Protein AF-A0A847DSL5-F1 (afdb_monomer_lite)

Radius of gyration: 30.21 Å; chains: 1; bounding box: 31×72×64 Å

Sequence (105 aa):
MKISNPADIKQSELLRSTQAAASRQAGSAGGAPIEKASAPASVQLSETSRRLAAETAASDPIRSAKVAEIRKAISEGRFHVNADVVADKMIAEAAELLETLSRPR

Foldseek 3Di:
DDDDDPVVVVVVVVVVVVVVVPPDDDDDDDDDPDPDPPDDDDDDDDPVVVVVVVVCVVPPVVPVVVVVVVVVCVVVVNDDDDPVVVVVVVVVVVVVVVVVVVPDD

pLDDT: mean 75.34, std 18.25, range [38.81, 97.94]

Structure (mmCIF, N/CA/C/O backbone):
data_AF-A0A847DSL5-F1
#
_entry.id   AF-A0A847DSL5-F1
#
loop_
_atom_site.group_PDB
_atom_site.id
_atom_site.type_symbol
_atom_site.label_atom_id
_atom_site.label_alt_id
_atom_site.label_comp_id
_atom_site.label_asym_id
_atom_site.label_entity_id
_atom_site.label_seq_id
_atom_site.pdbx_PDB_ins_code
_atom_site.Cartn_x
_atom_site.Cartn_y
_atom_site.Cartn_z
_atom_site.occupancy
_atom_site.B_iso_or_equiv
_atom_site.auth_seq_id
_atom_site.auth_comp_id
_atom_site.auth_asym_id
_atom_site.auth_atom_id
_atom_site.pdbx_PDB_model_num
ATOM 1 N N . MET A 1 1 ? 15.643 64.616 43.984 1.00 38.81 1 MET A N 1
ATOM 2 C CA . MET A 1 1 ? 15.979 64.027 42.671 1.00 38.81 1 MET A CA 1
ATOM 3 C C . MET A 1 1 ? 15.182 62.742 42.511 1.00 38.81 1 MET A C 1
ATOM 5 O O . MET A 1 1 ? 15.436 61.800 43.245 1.00 38.81 1 MET A O 1
ATOM 9 N N . LYS A 1 2 ? 14.151 62.739 41.658 1.00 50.50 2 LYS A N 1
ATOM 10 C CA . LYS A 1 2 ? 13.343 61.545 41.362 1.00 50.50 2 LYS A CA 1
ATOM 11 C C . LYS A 1 2 ? 14.012 60.846 40.182 1.00 50.50 2 LYS A C 1
ATOM 13 O O . LYS A 1 2 ? 13.907 61.325 39.060 1.00 50.50 2 LYS A O 1
ATOM 18 N N . ILE A 1 3 ? 14.792 59.807 40.458 1.00 55.66 3 ILE A N 1
ATOM 19 C CA . ILE A 1 3 ? 15.448 59.012 39.419 1.00 55.66 3 ILE A CA 1
ATOM 20 C C . ILE A 1 3 ? 14.425 57.968 38.986 1.00 55.66 3 ILE A C 1
ATOM 22 O O . ILE A 1 3 ? 14.146 57.021 39.717 1.00 55.66 3 ILE A O 1
ATOM 26 N N . SER A 1 4 ? 13.797 58.213 37.841 1.00 53.78 4 SER A N 1
ATOM 27 C CA . SER A 1 4 ? 12.872 57.275 37.216 1.00 53.78 4 SER A CA 1
ATOM 28 C C . SER A 1 4 ? 13.591 55.978 36.849 1.00 53.78 4 SER A C 1
ATOM 30 O O . SER A 1 4 ? 14.736 55.984 36.394 1.00 53.78 4 SER A O 1
ATOM 32 N N . ASN A 1 5 ? 12.888 54.867 37.039 1.00 62.84 5 ASN A N 1
ATOM 33 C CA . ASN A 1 5 ? 13.309 53.525 36.667 1.00 62.84 5 ASN A CA 1
ATOM 34 C C . ASN A 1 5 ? 13.512 53.434 35.134 1.00 62.84 5 ASN A C 1
ATOM 36 O O . ASN A 1 5 ? 12.609 53.816 34.385 1.00 62.84 5 ASN A O 1
ATOM 40 N N . PRO A 1 6 ? 14.647 52.917 34.624 1.00 61.75 6 PRO A N 1
ATOM 41 C CA . PRO A 1 6 ? 14.924 52.846 33.182 1.00 61.75 6 PRO A CA 1
ATOM 42 C C . PRO A 1 6 ? 13.973 51.929 32.388 1.00 61.75 6 PRO A C 1
ATOM 44 O O . PRO A 1 6 ? 14.029 51.916 31.157 1.00 61.75 6 PRO A O 1
ATOM 47 N N . ALA A 1 7 ? 13.098 51.168 33.056 1.00 59.22 7 ALA A N 1
ATOM 48 C CA . ALA A 1 7 ? 12.089 50.337 32.400 1.00 59.22 7 ALA A CA 1
ATOM 49 C C . ALA A 1 7 ? 10.899 51.153 31.850 1.00 59.22 7 ALA A C 1
ATOM 51 O O . ALA A 1 7 ? 10.424 50.859 30.753 1.00 59.22 7 ALA A O 1
ATOM 52 N N . ASP A 1 8 ? 10.479 52.219 32.543 1.00 60.25 8 ASP A N 1
ATOM 53 C CA . ASP A 1 8 ? 9.325 53.047 32.146 1.00 60.25 8 ASP A CA 1
ATOM 54 C C . ASP A 1 8 ? 9.590 53.863 30.867 1.00 60.25 8 ASP A C 1
ATOM 56 O O . ASP A 1 8 ? 8.703 54.084 30.035 1.00 60.25 8 ASP A O 1
ATOM 60 N N . ILE A 1 9 ? 10.844 54.278 30.657 1.00 61.38 9 ILE A N 1
ATOM 61 C CA . ILE A 1 9 ? 11.250 55.036 29.463 1.00 61.38 9 ILE A CA 1
ATOM 62 C C . ILE A 1 9 ? 11.164 54.144 28.215 1.00 61.38 9 ILE A C 1
ATOM 64 O O . ILE A 1 9 ? 10.643 54.565 27.186 1.00 61.38 9 ILE A O 1
ATOM 68 N N . LYS A 1 10 ? 11.570 52.873 28.324 1.00 61.84 10 LYS A N 1
ATOM 69 C CA . LYS A 1 10 ? 11.518 51.919 27.204 1.00 61.84 10 LYS A CA 1
ATOM 70 C C . LYS A 1 10 ? 10.088 51.518 26.845 1.00 61.84 10 LYS A C 1
ATOM 72 O O . LYS A 1 10 ? 9.764 51.394 25.667 1.00 61.84 10 LYS A O 1
ATOM 77 N N . GLN A 1 11 ? 9.221 51.346 27.845 1.00 60.34 11 GLN A N 1
ATOM 78 C CA . GLN A 1 11 ? 7.811 51.014 27.617 1.00 60.34 11 GLN A CA 1
ATOM 79 C C . GLN A 1 11 ? 7.059 52.166 26.944 1.00 60.34 11 GLN A C 1
ATOM 81 O O . GLN A 1 11 ? 6.299 51.943 26.005 1.00 60.34 11 GLN A O 1
ATOM 86 N N . SER A 1 12 ? 7.314 53.407 27.358 1.00 60.09 12 SER A N 1
ATOM 87 C CA . SER A 1 12 ? 6.657 54.577 26.765 1.00 60.09 12 SER A CA 1
ATOM 88 C C . SER A 1 12 ? 7.114 54.894 25.332 1.00 60.09 12 SER A C 1
ATOM 90 O O . SER A 1 12 ? 6.357 55.516 24.585 1.00 60.09 12 SER A O 1
ATOM 92 N N . GLU A 1 13 ? 8.296 54.441 24.908 1.00 65.00 13 GLU A N 1
ATOM 93 C CA . GLU A 1 13 ? 8.784 54.561 23.525 1.00 65.00 13 GLU A CA 1
ATOM 94 C C . GLU A 1 13 ? 8.236 53.445 22.609 1.00 65.00 13 GLU A C 1
ATOM 96 O O . GLU A 1 13 ? 7.860 53.697 21.458 1.00 65.00 13 GLU A O 1
ATOM 101 N N . LEU A 1 14 ? 8.053 52.231 23.147 1.00 62.31 14 LEU A N 1
ATOM 102 C CA . LEU A 1 14 ? 7.389 51.116 22.453 1.00 62.31 14 LEU A CA 1
ATOM 103 C C . LEU A 1 14 ? 5.894 51.389 22.188 1.00 62.31 14 LEU A C 1
ATOM 105 O O . LEU A 1 14 ? 5.349 51.026 21.146 1.00 62.31 14 LEU A O 1
ATOM 109 N N . LEU A 1 15 ? 5.220 52.071 23.116 1.00 62.06 15 LEU A N 1
ATOM 110 C CA . LEU A 1 15 ? 3.804 52.435 22.978 1.00 62.06 15 LEU A CA 1
ATOM 111 C C . LEU A 1 15 ? 3.586 53.576 21.967 1.00 62.06 15 LEU A C 1
ATOM 113 O O . LEU A 1 15 ? 2.579 53.605 21.264 1.00 62.06 15 LEU A O 1
ATOM 117 N N . ARG A 1 16 ? 4.547 54.500 21.829 1.00 62.97 16 ARG A N 1
ATOM 118 C CA . ARG A 1 16 ? 4.483 55.577 20.822 1.00 62.97 16 ARG A CA 1
ATOM 119 C C . ARG A 1 16 ? 4.784 55.075 19.411 1.00 62.97 16 ARG A C 1
ATOM 121 O O . ARG A 1 16 ? 4.125 55.491 18.462 1.00 62.97 16 ARG A O 1
ATOM 128 N N . SER A 1 17 ? 5.744 54.161 19.275 1.00 58.00 17 SER A N 1
ATOM 129 C CA . SER A 1 17 ? 6.102 53.554 17.984 1.00 58.00 17 SER A CA 1
ATOM 130 C C . SER A 1 17 ? 4.998 52.647 17.427 1.00 58.00 17 SER A C 1
ATOM 132 O O . SER A 1 17 ? 4.794 52.606 16.215 1.00 58.00 17 SER A O 1
ATOM 134 N N . THR A 1 18 ? 4.214 51.998 18.290 1.00 59.88 18 THR A N 1
ATOM 135 C CA . THR A 1 18 ? 3.064 51.169 17.882 1.00 59.88 18 THR A CA 1
ATOM 136 C C . THR A 1 18 ? 1.819 51.983 17.514 1.00 59.88 18 THR A C 1
ATOM 138 O O . THR A 1 18 ? 1.017 51.527 16.702 1.00 59.88 18 THR A O 1
ATOM 141 N N . GLN A 1 19 ? 1.677 53.216 18.015 1.00 58.12 19 GLN A N 1
ATOM 142 C CA . GLN A 1 19 ? 0.545 54.086 17.672 1.00 58.12 19 GLN A CA 1
ATOM 143 C C . GLN A 1 19 ? 0.756 54.874 16.363 1.00 58.12 19 GLN A C 1
ATOM 145 O O . GLN A 1 19 ? -0.213 55.179 15.670 1.00 58.12 19 GLN A O 1
ATOM 150 N N . ALA A 1 20 ? 2.008 55.119 15.953 1.00 52.50 20 ALA A N 1
ATOM 151 C CA . ALA A 1 20 ? 2.327 55.745 14.662 1.00 52.50 20 ALA A CA 1
ATOM 152 C C . ALA A 1 20 ? 2.170 54.796 13.451 1.00 52.50 20 ALA A C 1
ATOM 154 O O . ALA A 1 20 ? 2.037 55.260 12.320 1.00 52.50 20 ALA A O 1
ATOM 155 N N . ALA A 1 21 ? 2.137 53.477 13.674 1.00 50.88 21 ALA A N 1
ATOM 156 C CA . ALA A 1 21 ? 1.936 52.474 12.623 1.00 50.88 21 ALA A CA 1
ATOM 157 C C . ALA A 1 21 ? 0.450 52.136 12.362 1.00 50.88 21 ALA A C 1
ATOM 159 O O . ALA A 1 21 ? 0.136 51.462 11.385 1.00 50.88 21 ALA A O 1
ATOM 160 N N . ALA A 1 22 ? -0.479 52.628 13.190 1.00 53.25 22 ALA A N 1
ATOM 161 C CA . ALA A 1 22 ? -1.893 52.237 13.168 1.00 53.25 22 ALA A CA 1
ATOM 162 C C . ALA A 1 22 ? -2.781 53.010 12.164 1.00 53.25 22 ALA A C 1
ATOM 164 O O . ALA A 1 22 ? -4.002 52.993 12.287 1.00 53.25 22 ALA A O 1
ATOM 165 N N . SER A 1 23 ? -2.208 53.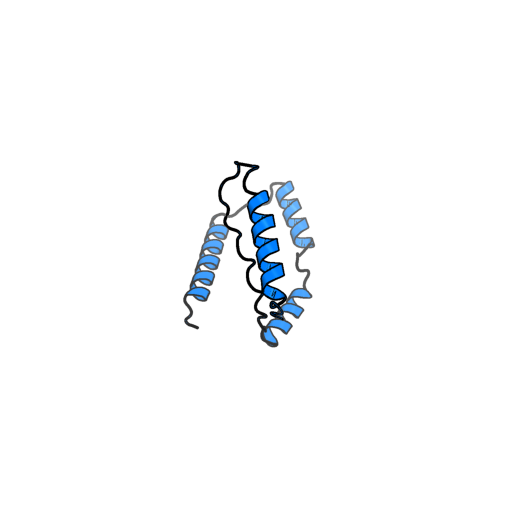694 11.166 1.00 54.16 23 SER A N 1
ATOM 166 C CA . SER A 1 23 ? -2.994 54.433 10.156 1.00 54.16 23 SER A CA 1
ATOM 167 C C . SER A 1 23 ? -2.635 54.127 8.702 1.00 54.16 23 SER A C 1
ATOM 169 O O . SER A 1 23 ? -3.039 54.858 7.798 1.00 54.16 23 SER A O 1
ATOM 171 N N . ARG A 1 24 ? -1.930 53.022 8.428 1.00 51.31 24 ARG A N 1
ATOM 172 C CA . ARG A 1 24 ? -1.695 52.568 7.052 1.00 51.31 24 ARG A CA 1
ATOM 173 C C . ARG A 1 24 ? -1.866 51.055 6.931 1.00 51.31 24 ARG A C 1
ATOM 175 O O . ARG A 1 24 ? -1.332 50.303 7.732 1.00 51.31 24 ARG A O 1
ATOM 182 N N . GLN A 1 25 ? -2.624 50.664 5.908 1.00 42.69 25 GLN A N 1
ATOM 183 C CA . GLN A 1 25 ? -3.017 49.307 5.521 1.00 42.69 25 GLN A CA 1
ATOM 184 C C . GLN A 1 25 ? -4.159 48.659 6.322 1.00 42.69 25 GLN A C 1
ATOM 186 O O . GLN A 1 25 ? -3.996 47.726 7.102 1.00 42.69 25 GLN A O 1
ATOM 191 N N . ALA A 1 26 ? -5.373 49.086 5.966 1.00 46.06 26 ALA A N 1
ATOM 192 C CA . ALA A 1 26 ? -6.474 48.153 5.778 1.00 46.06 26 ALA A CA 1
ATOM 193 C C . ALA A 1 26 ? -6.093 47.111 4.706 1.00 46.06 26 ALA A C 1
ATOM 195 O O . ALA A 1 26 ? -5.616 47.482 3.633 1.00 46.06 26 ALA A O 1
ATOM 196 N N . GLY A 1 27 ? -6.336 45.831 4.994 1.00 43.56 27 GLY A N 1
ATOM 197 C CA . GLY A 1 27 ? -6.276 44.745 4.014 1.00 43.56 27 GLY A CA 1
ATOM 198 C C . GLY A 1 27 ? -5.357 43.593 4.407 1.00 43.56 27 GLY A C 1
ATOM 199 O O . GLY A 1 27 ? -4.206 43.557 3.998 1.00 43.56 27 GLY A O 1
ATOM 200 N N . SER A 1 28 ? -5.885 42.629 5.161 1.00 40.41 28 SER A N 1
ATOM 201 C CA . SER A 1 28 ? -5.701 41.190 4.922 1.00 40.41 28 SER A CA 1
ATOM 202 C C . SER A 1 28 ? -6.396 40.418 6.039 1.00 40.41 28 SER A C 1
ATOM 204 O O . SER A 1 28 ? -6.259 40.743 7.216 1.00 40.41 28 SER A O 1
ATOM 206 N N . ALA A 1 29 ? -7.163 39.412 5.637 1.00 41.47 29 ALA A N 1
ATOM 207 C CA . ALA A 1 29 ? -7.934 38.523 6.484 1.00 41.47 29 ALA A CA 1
ATOM 208 C C . ALA A 1 29 ? -7.101 37.904 7.618 1.00 41.47 29 ALA A C 1
ATOM 210 O O . ALA A 1 29 ? -5.911 37.625 7.466 1.00 41.47 29 ALA A O 1
ATOM 211 N N . GLY A 1 30 ? -7.769 37.684 8.752 1.00 46.47 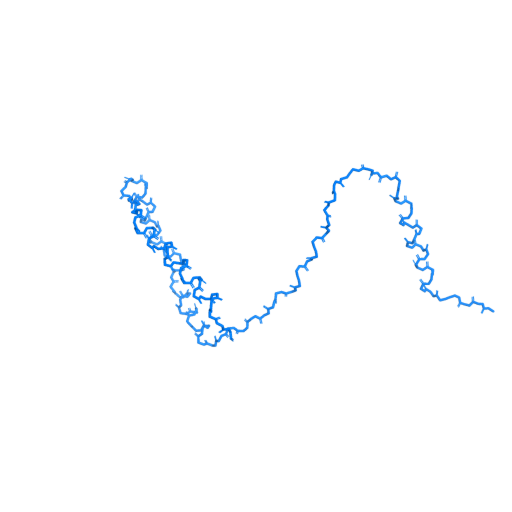30 GLY A N 1
ATOM 212 C CA . GLY A 1 30 ? -7.198 37.066 9.937 1.00 46.47 30 GLY A CA 1
ATOM 213 C C . GLY A 1 30 ? -6.669 35.663 9.659 1.00 46.47 30 GLY A C 1
ATOM 214 O O . GLY A 1 30 ? -7.429 34.739 9.385 1.00 46.47 30 GLY A O 1
ATOM 215 N N . GLY A 1 31 ? -5.358 35.512 9.799 1.00 50.75 31 GLY A N 1
ATOM 216 C CA . GLY A 1 31 ? -4.723 34.263 10.185 1.00 50.75 31 GLY A CA 1
ATOM 217 C C . GLY A 1 31 ? -4.086 34.501 11.544 1.00 50.75 31 GLY A C 1
ATOM 218 O O . GLY A 1 31 ? -3.142 35.283 11.651 1.00 50.75 31 GLY A O 1
ATOM 219 N N . ALA A 1 32 ? -4.626 33.883 12.593 1.00 56.59 32 ALA A N 1
ATOM 220 C CA . ALA A 1 32 ? -3.926 33.829 13.868 1.00 56.59 32 ALA A CA 1
ATOM 221 C C . ALA A 1 32 ? -2.554 33.159 13.643 1.00 56.59 32 ALA A C 1
ATOM 223 O O . ALA A 1 32 ? -2.486 32.171 12.903 1.00 56.59 32 ALA A O 1
ATOM 224 N N . PRO A 1 33 ? -1.458 33.669 14.231 1.00 53.09 33 PRO A N 1
ATOM 225 C CA . PRO A 1 33 ? -0.177 32.991 14.149 1.00 53.09 33 PRO A CA 1
ATOM 226 C C . PRO A 1 33 ? -0.300 31.629 14.834 1.00 53.09 33 PRO A C 1
ATOM 228 O O . PRO A 1 33 ? -0.610 31.543 16.019 1.00 53.09 33 PRO A O 1
ATOM 231 N N . ILE A 1 34 ? -0.079 30.563 14.067 1.00 61.03 34 ILE A N 1
ATOM 232 C CA . ILE A 1 34 ? 0.069 29.210 14.597 1.00 61.03 34 ILE A CA 1
ATOM 233 C C . ILE A 1 34 ? 1.336 29.242 15.457 1.00 61.03 34 ILE A C 1
ATOM 235 O O . ILE A 1 34 ? 2.432 29.459 14.933 1.00 61.03 34 ILE A O 1
ATOM 239 N N . GLU A 1 35 ? 1.193 29.097 16.776 1.00 59.12 35 GLU A N 1
ATOM 240 C CA . GLU A 1 35 ? 2.344 28.936 17.662 1.00 59.12 35 GLU A CA 1
ATOM 241 C C . GLU A 1 35 ? 3.187 27.760 17.160 1.00 59.12 35 GLU A C 1
ATOM 243 O O . GLU A 1 35 ? 2.673 26.675 16.872 1.00 59.12 35 GLU A O 1
ATOM 248 N N . LYS A 1 36 ? 4.496 27.986 17.001 1.00 58.31 36 LYS A N 1
ATOM 249 C CA . LYS A 1 36 ? 5.438 26.926 16.641 1.00 58.31 36 LYS A CA 1
ATOM 250 C C . LYS A 1 36 ? 5.298 25.810 17.670 1.00 58.31 36 LYS A C 1
ATOM 252 O O . LYS A 1 36 ? 5.510 26.051 18.856 1.00 58.31 36 LYS A O 1
ATOM 257 N N . ALA A 1 37 ? 4.954 24.612 17.200 1.00 60.34 37 ALA A N 1
ATOM 258 C CA . ALA A 1 37 ? 4.923 23.417 18.026 1.00 60.34 37 ALA A CA 1
ATOM 259 C C . ALA A 1 37 ? 6.219 23.331 18.847 1.00 60.34 37 ALA A C 1
ATOM 261 O O . ALA A 1 37 ? 7.319 23.498 18.310 1.00 60.34 37 ALA A O 1
ATOM 262 N N . SER A 1 38 ? 6.057 23.129 20.156 1.00 59.41 38 SER A N 1
ATOM 263 C CA . SER A 1 38 ? 7.153 22.911 21.098 1.00 59.41 38 SER A CA 1
ATOM 264 C C . SER A 1 38 ? 8.104 21.828 20.573 1.00 59.41 38 SER A C 1
ATOM 266 O O . SER A 1 38 ? 7.681 20.927 19.846 1.00 59.41 38 SER A O 1
ATOM 268 N N . ALA A 1 39 ? 9.388 21.954 20.916 1.00 64.62 39 ALA A N 1
ATOM 269 C CA . ALA A 1 39 ? 10.485 21.096 20.470 1.00 64.62 39 ALA A CA 1
ATOM 270 C C . ALA A 1 39 ? 10.105 19.598 20.426 1.00 64.62 39 ALA A C 1
ATOM 272 O O . ALA A 1 39 ? 9.379 19.133 21.310 1.00 64.62 39 ALA A O 1
ATOM 273 N N . PRO A 1 40 ? 10.600 18.821 19.438 1.00 64.56 40 PRO A N 1
ATOM 274 C CA . PRO A 1 40 ? 10.252 17.410 19.331 1.00 64.56 40 PRO A CA 1
ATOM 275 C C . PRO A 1 40 ? 10.660 16.684 20.614 1.00 64.56 40 PRO A C 1
ATOM 277 O O . PRO A 1 40 ? 11.830 16.694 21.001 1.00 64.56 40 PRO A O 1
ATOM 280 N N . ALA A 1 41 ? 9.687 16.061 21.281 1.00 68.31 41 ALA A N 1
ATOM 281 C CA . ALA A 1 41 ? 9.952 15.185 22.411 1.00 68.31 41 ALA A CA 1
ATOM 282 C C . ALA A 1 41 ? 10.921 14.077 21.962 1.00 68.31 41 ALA A C 1
ATOM 284 O O . ALA A 1 41 ? 10.656 13.372 20.986 1.00 68.31 41 ALA A O 1
ATOM 285 N N . SER A 1 42 ? 12.060 13.933 22.645 1.00 66.50 42 SER A N 1
ATOM 286 C CA . SER A 1 42 ? 13.031 12.885 22.334 1.00 66.50 42 SER A CA 1
ATOM 287 C C . SER A 1 42 ? 12.533 11.545 22.878 1.00 66.50 42 SER A C 1
ATOM 289 O O . SER A 1 42 ? 12.536 11.283 24.079 1.00 66.50 42 SER A O 1
ATOM 291 N N . VAL A 1 43 ? 12.069 10.679 21.978 1.00 78.25 43 VAL A N 1
ATOM 292 C CA . VAL A 1 43 ? 11.638 9.321 22.325 1.00 78.25 43 VAL A CA 1
ATOM 293 C C . VAL A 1 43 ? 12.853 8.398 22.288 1.00 78.25 43 VAL A C 1
ATOM 295 O O . VAL A 1 43 ? 13.459 8.192 21.237 1.00 78.25 43 VAL A O 1
ATOM 298 N N . GLN A 1 44 ? 13.214 7.829 23.438 1.00 79.75 44 GLN A N 1
ATOM 299 C CA . GLN A 1 44 ? 14.254 6.806 23.513 1.00 79.75 44 GLN A CA 1
ATOM 300 C C . GLN A 1 44 ? 13.659 5.452 23.121 1.00 79.75 44 GLN A C 1
ATOM 302 O O . GLN A 1 44 ? 12.892 4.854 23.872 1.00 79.75 44 GLN A O 1
ATOM 307 N N . LEU A 1 45 ? 14.010 4.967 21.930 1.00 84.00 45 LEU A N 1
ATOM 308 C CA . LEU A 1 45 ? 13.690 3.599 21.516 1.00 84.00 45 LEU A CA 1
ATOM 309 C C . LEU A 1 45 ? 14.477 2.591 22.366 1.00 84.00 45 LEU A C 1
ATOM 311 O O . LEU A 1 45 ? 15.556 2.907 22.865 1.00 84.00 45 LEU A O 1
ATOM 315 N N . SER A 1 46 ? 13.969 1.368 22.514 1.00 86.88 46 SER A N 1
ATOM 316 C CA . SER A 1 46 ? 14.700 0.298 23.205 1.00 86.88 46 SER A CA 1
ATOM 317 C C . SER A 1 46 ? 15.978 -0.094 22.442 1.00 86.88 46 SER A C 1
ATOM 319 O O . SER A 1 46 ? 16.080 0.096 21.226 1.00 86.88 46 SER A O 1
ATOM 321 N N . GLU A 1 47 ? 16.975 -0.651 23.137 1.00 85.00 47 GLU A N 1
ATOM 322 C CA . GLU A 1 47 ? 18.213 -1.110 22.490 1.00 85.00 47 GLU A CA 1
ATOM 323 C C . GLU A 1 47 ? 17.951 -2.202 21.445 1.00 85.00 47 GLU A C 1
ATOM 325 O O . GLU A 1 47 ? 18.550 -2.188 20.370 1.00 85.00 47 GLU A O 1
ATOM 330 N N . THR A 1 48 ? 17.009 -3.101 21.726 1.00 85.25 48 THR A N 1
ATOM 331 C CA . THR A 1 48 ? 16.597 -4.165 20.807 1.00 85.25 48 THR A CA 1
ATOM 332 C C . THR A 1 48 ? 15.968 -3.598 19.537 1.00 85.25 48 THR A C 1
ATOM 334 O O . THR A 1 48 ? 16.368 -3.987 18.441 1.00 85.25 48 THR A O 1
ATOM 337 N N . SER A 1 49 ? 15.070 -2.612 19.651 1.00 84.69 49 SER A N 1
ATOM 338 C CA . SER A 1 49 ? 14.493 -1.929 18.485 1.00 84.69 49 SER A CA 1
ATOM 339 C C . SER A 1 49 ? 15.555 -1.219 17.642 1.00 84.69 49 SER A C 1
ATOM 341 O O . SER A 1 49 ? 15.495 -1.271 16.416 1.00 84.69 49 SER A O 1
ATOM 343 N N . ARG A 1 50 ? 16.558 -0.587 18.271 1.00 85.56 50 ARG A N 1
ATOM 344 C CA . ARG A 1 50 ? 17.657 0.067 17.538 1.00 85.56 50 ARG A CA 1
ATOM 345 C C . ARG A 1 50 ? 18.528 -0.932 16.778 1.00 85.56 50 ARG A C 1
ATOM 347 O O . ARG A 1 50 ? 18.895 -0.658 15.639 1.00 85.56 50 ARG A O 1
ATOM 354 N N . ARG A 1 51 ? 18.845 -2.082 17.383 1.00 84.94 51 ARG A N 1
ATOM 355 C CA . ARG A 1 51 ? 19.619 -3.149 16.725 1.00 84.94 51 ARG A CA 1
ATOM 356 C C . ARG A 1 51 ? 18.866 -3.725 15.522 1.00 84.94 51 ARG A C 1
ATOM 358 O O . ARG A 1 51 ? 19.454 -3.835 14.453 1.00 84.94 51 ARG A O 1
ATOM 365 N N . LEU A 1 52 ? 17.561 -3.975 15.660 1.00 84.56 52 LEU A N 1
ATOM 366 C CA . LEU A 1 52 ? 16.718 -4.454 14.559 1.00 84.56 52 LEU A CA 1
ATOM 367 C C . LEU A 1 52 ? 16.617 -3.437 13.408 1.00 84.56 52 LEU A C 1
ATOM 369 O O . LEU A 1 52 ? 16.696 -3.803 12.235 1.00 84.56 52 LEU A O 1
ATOM 373 N N . ALA A 1 53 ? 16.473 -2.148 13.730 1.00 81.81 53 ALA A N 1
ATOM 374 C CA . ALA A 1 53 ? 16.450 -1.089 12.723 1.00 81.81 53 ALA A CA 1
ATOM 375 C C . ALA A 1 53 ? 17.786 -0.988 11.967 1.00 81.81 53 ALA A C 1
ATOM 377 O O . ALA A 1 53 ? 17.783 -0.821 10.749 1.00 81.81 53 ALA A O 1
ATOM 378 N N . ALA A 1 54 ? 18.918 -1.139 12.662 1.00 79.62 54 ALA A N 1
ATOM 379 C CA . ALA A 1 54 ? 20.245 -1.144 12.046 1.00 79.62 54 ALA A CA 1
ATOM 380 C C . ALA A 1 54 ? 20.460 -2.355 11.119 1.00 79.62 54 ALA A C 1
ATOM 382 O O . ALA A 1 54 ? 21.027 -2.210 10.040 1.00 79.62 54 ALA A O 1
ATOM 383 N N . GLU A 1 55 ? 19.962 -3.530 11.504 1.00 77.19 55 GLU A N 1
ATOM 384 C CA . GLU A 1 55 ? 20.004 -4.745 10.681 1.00 77.19 55 GLU A CA 1
ATOM 385 C C . GLU A 1 55 ? 19.112 -4.625 9.435 1.00 77.19 55 GLU A C 1
ATOM 387 O O . GLU A 1 55 ? 19.506 -4.997 8.330 1.00 77.19 55 GLU A O 1
ATOM 392 N N . THR A 1 56 ? 17.941 -4.001 9.578 1.00 70.44 56 THR A N 1
ATOM 393 C CA . THR A 1 56 ? 17.037 -3.723 8.450 1.00 70.44 56 THR A CA 1
ATOM 394 C C . THR A 1 56 ? 17.623 -2.674 7.501 1.00 70.44 56 THR A C 1
ATOM 396 O O . THR A 1 56 ? 17.488 -2.803 6.287 1.00 70.44 56 THR A O 1
ATOM 399 N N . ALA A 1 57 ? 18.325 -1.667 8.030 1.00 64.75 57 ALA A N 1
ATOM 400 C CA . ALA A 1 57 ? 19.006 -0.641 7.239 1.00 64.75 57 ALA A CA 1
ATOM 401 C C . ALA A 1 57 ? 20.213 -1.175 6.443 1.00 64.75 57 ALA A C 1
ATOM 403 O O . ALA A 1 57 ? 20.647 -0.526 5.494 1.00 64.75 57 ALA A O 1
ATOM 404 N N . ALA A 1 58 ? 20.748 -2.348 6.805 1.00 63.78 58 ALA A N 1
ATOM 405 C CA . ALA A 1 58 ? 21.784 -3.034 6.034 1.00 63.78 58 ALA A CA 1
ATOM 406 C C . ALA A 1 58 ? 21.233 -3.731 4.771 1.00 63.78 58 ALA A C 1
ATOM 408 O O . ALA A 1 58 ? 21.999 -4.080 3.874 1.00 63.78 58 ALA A O 1
ATOM 409 N N . SER A 1 59 ? 19.912 -3.918 4.677 1.00 63.47 59 SER A N 1
ATOM 410 C CA . SER A 1 59 ? 19.241 -4.320 3.436 1.00 63.47 59 SER A CA 1
ATOM 411 C C . SER A 1 59 ? 19.019 -3.090 2.556 1.00 63.47 59 SER A C 1
ATOM 413 O O . SER A 1 59 ? 18.705 -2.035 3.095 1.00 63.47 59 SER A O 1
ATOM 415 N N . ASP A 1 60 ? 19.137 -3.210 1.222 1.00 66.62 60 ASP A N 1
ATOM 416 C CA . ASP A 1 60 ? 18.815 -2.112 0.289 1.00 66.62 60 ASP A CA 1
ATOM 417 C C . ASP A 1 60 ? 17.418 -1.557 0.635 1.00 66.62 60 ASP A C 1
ATOM 419 O O . ASP A 1 60 ? 16.416 -2.240 0.372 1.00 66.62 60 ASP A O 1
ATOM 423 N N . PRO A 1 61 ? 17.328 -0.352 1.236 1.00 69.25 61 PRO A N 1
ATOM 424 C CA . PRO A 1 61 ? 16.086 0.147 1.817 1.00 69.25 61 PRO A CA 1
ATOM 425 C C . PRO A 1 61 ? 15.011 0.366 0.751 1.00 69.25 61 PRO A C 1
ATOM 427 O O . PRO A 1 61 ? 13.823 0.406 1.063 1.00 69.25 61 PRO A O 1
ATOM 430 N N . ILE A 1 62 ? 15.416 0.476 -0.518 1.00 77.50 62 ILE A N 1
ATOM 431 C CA . ILE A 1 62 ? 14.534 0.763 -1.647 1.00 77.50 62 ILE A CA 1
ATOM 432 C C . ILE A 1 62 ? 14.336 -0.478 -2.535 1.00 77.50 62 ILE A C 1
ATOM 434 O O . ILE A 1 62 ? 13.418 -0.499 -3.355 1.00 77.50 62 ILE A O 1
ATOM 438 N N . ARG A 1 63 ? 15.116 -1.557 -2.352 1.00 86.06 63 ARG A N 1
ATOM 439 C CA . ARG A 1 63 ? 15.108 -2.753 -3.223 1.00 86.06 63 ARG A CA 1
ATOM 440 C C . ARG A 1 63 ? 15.148 -2.353 -4.705 1.00 86.06 63 ARG A C 1
ATOM 442 O O . ARG A 1 63 ? 14.275 -2.722 -5.494 1.00 86.06 63 ARG A O 1
ATOM 449 N N . SER A 1 64 ? 16.164 -1.579 -5.072 1.00 88.38 64 SER A N 1
ATOM 450 C CA . SER A 1 64 ? 16.344 -0.941 -6.385 1.00 88.38 64 SER A CA 1
ATOM 451 C C . SER A 1 64 ? 16.136 -1.887 -7.580 1.00 88.38 64 SER A C 1
ATOM 453 O O . SER A 1 64 ? 15.437 -1.536 -8.534 1.00 88.38 64 SER A O 1
ATOM 455 N N . ALA A 1 65 ? 16.656 -3.116 -7.503 1.00 89.38 65 ALA A N 1
ATOM 456 C CA . ALA A 1 65 ? 16.476 -4.144 -8.531 1.00 89.38 65 ALA A CA 1
ATOM 457 C C . ALA A 1 65 ? 14.995 -4.513 -8.753 1.00 89.38 65 ALA A C 1
ATOM 459 O O . ALA A 1 65 ? 14.525 -4.557 -9.891 1.00 89.38 65 ALA A O 1
ATOM 460 N N . LYS A 1 66 ? 14.233 -4.697 -7.667 1.00 91.00 66 LYS A N 1
ATOM 461 C CA . LYS A 1 66 ? 12.796 -5.004 -7.724 1.00 91.00 66 LYS A CA 1
ATOM 462 C C . LYS A 1 66 ? 12.002 -3.834 -8.304 1.00 91.00 66 LYS A C 1
ATOM 464 O O . LYS A 1 66 ? 11.073 -4.036 -9.080 1.00 91.00 66 LYS A O 1
ATOM 469 N N . VAL A 1 67 ? 12.374 -2.602 -7.955 1.00 93.25 67 VAL A N 1
ATOM 470 C CA . VAL A 1 67 ? 11.741 -1.398 -8.511 1.00 93.25 67 VAL A CA 1
ATOM 471 C C . VAL A 1 67 ? 11.953 -1.321 -10.024 1.00 93.25 67 VAL A C 1
ATOM 473 O O . VAL A 1 67 ? 11.003 -1.049 -10.758 1.00 93.25 67 VAL A O 1
ATOM 476 N N . ALA A 1 68 ? 13.168 -1.592 -10.509 1.00 94.19 68 ALA A N 1
ATOM 477 C CA . ALA A 1 68 ? 13.464 -1.599 -11.941 1.00 94.19 68 ALA A CA 1
ATOM 478 C C . ALA A 1 68 ? 12.640 -2.656 -12.699 1.00 94.19 68 ALA A C 1
ATOM 480 O O . ALA A 1 68 ? 12.060 -2.351 -13.744 1.00 94.19 68 ALA A O 1
ATOM 481 N N . GLU A 1 69 ? 12.532 -3.865 -12.146 1.00 93.75 69 GLU A N 1
ATOM 482 C CA . GLU A 1 69 ? 11.724 -4.952 -12.707 1.00 93.75 69 GLU A CA 1
ATOM 483 C C . GLU A 1 69 ? 10.239 -4.576 -12.802 1.00 93.75 69 GLU A C 1
ATOM 485 O O . GLU A 1 69 ? 9.630 -4.693 -13.869 1.00 93.75 69 GLU A O 1
ATOM 490 N N . ILE A 1 70 ? 9.663 -4.058 -11.713 1.00 94.38 70 ILE A N 1
ATOM 491 C CA . ILE A 1 70 ? 8.254 -3.652 -11.674 1.00 94.38 70 ILE A CA 1
ATOM 492 C C . ILE A 1 70 ? 7.995 -2.511 -12.662 1.00 94.38 70 ILE A C 1
ATOM 494 O O . ILE A 1 70 ? 7.027 -2.568 -13.418 1.00 94.38 70 ILE A O 1
ATOM 498 N N . ARG A 1 71 ? 8.872 -1.497 -12.726 1.00 95.00 71 ARG A N 1
ATOM 499 C CA . ARG A 1 71 ? 8.743 -0.400 -13.705 1.00 95.00 71 ARG A CA 1
ATOM 500 C C . ARG A 1 71 ? 8.730 -0.923 -15.140 1.00 95.00 71 ARG A C 1
ATOM 502 O O . ARG A 1 71 ? 7.911 -0.464 -15.933 1.00 95.00 71 ARG A O 1
ATOM 509 N N . LYS A 1 72 ? 9.585 -1.899 -15.466 1.00 96.56 72 LYS A N 1
ATOM 510 C CA . LYS A 1 72 ? 9.593 -2.551 -16.783 1.00 96.56 72 LYS A CA 1
ATOM 511 C C . LYS A 1 72 ? 8.266 -3.263 -17.055 1.00 96.56 72 LYS A C 1
ATOM 513 O O . LYS A 1 72 ? 7.660 -3.027 -18.096 1.00 96.56 72 LYS A O 1
ATOM 518 N N . ALA A 1 73 ? 7.770 -4.058 -16.106 1.00 95.31 73 ALA A N 1
ATOM 519 C CA . ALA A 1 73 ? 6.494 -4.763 -16.242 1.00 95.31 73 ALA A CA 1
ATOM 520 C C . ALA A 1 73 ? 5.299 -3.810 -16.435 1.00 95.31 73 ALA A C 1
ATOM 522 O O . ALA A 1 73 ? 4.412 -4.105 -17.235 1.00 95.31 73 ALA A O 1
ATOM 523 N N . ILE A 1 74 ? 5.298 -2.656 -15.756 1.00 95.50 74 ILE A N 1
ATOM 524 C CA . ILE A 1 74 ? 4.293 -1.599 -15.944 1.00 95.50 74 ILE A CA 1
ATOM 525 C C . ILE A 1 74 ? 4.403 -1.000 -17.350 1.00 95.50 74 ILE A C 1
ATOM 527 O O . ILE A 1 74 ? 3.394 -0.891 -18.040 1.00 95.50 74 ILE A O 1
ATOM 531 N N . SER A 1 75 ? 5.615 -0.659 -17.806 1.00 95.75 75 SER A N 1
ATOM 532 C CA . SER A 1 75 ? 5.820 -0.076 -19.143 1.00 95.75 75 SER A CA 1
ATOM 533 C C . SER A 1 75 ? 5.425 -1.016 -20.285 1.00 95.75 75 SER A C 1
ATOM 535 O O . SER A 1 75 ? 4.969 -0.564 -21.328 1.00 95.75 75 SER A O 1
ATOM 537 N N . GLU A 1 76 ? 5.562 -2.326 -20.073 1.00 96.62 76 GLU A N 1
ATOM 538 C CA . GLU A 1 76 ? 5.195 -3.366 -21.037 1.00 96.62 76 GLU A CA 1
ATOM 539 C C . GLU A 1 76 ? 3.714 -3.780 -20.930 1.00 96.62 76 GLU A C 1
ATOM 541 O O . GLU A 1 76 ? 3.280 -4.670 -21.655 1.00 96.62 76 GLU A O 1
ATOM 546 N N . GLY A 1 77 ? 2.940 -3.191 -20.008 1.00 94.50 77 GLY A N 1
ATOM 547 C CA . GLY A 1 77 ? 1.528 -3.532 -19.786 1.00 94.50 77 GLY A CA 1
ATOM 548 C C . GLY A 1 77 ? 1.294 -4.921 -19.176 1.00 94.50 77 GLY A C 1
ATOM 549 O O . GLY A 1 77 ? 0.166 -5.403 -19.153 1.00 94.50 77 GLY A O 1
ATOM 550 N N . ARG A 1 78 ? 2.347 -5.581 -18.677 1.00 95.31 78 ARG A N 1
ATOM 551 C CA . ARG A 1 78 ? 2.287 -6.932 -18.086 1.00 95.31 78 ARG A CA 1
ATOM 552 C C . ARG A 1 78 ? 1.990 -6.917 -16.588 1.00 95.31 78 ARG A C 1
ATOM 554 O O . ARG A 1 78 ? 1.751 -7.967 -15.999 1.00 95.31 78 ARG A O 1
ATOM 561 N N . PHE A 1 79 ? 2.043 -5.747 -15.95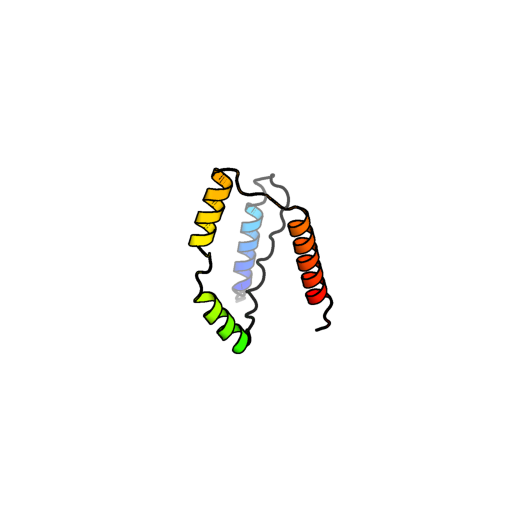7 1.00 94.62 79 PHE A N 1
ATOM 562 C CA . PHE A 1 79 ? 1.694 -5.596 -14.552 1.00 94.62 79 PHE A CA 1
ATOM 563 C C . PHE A 1 79 ? 0.172 -5.540 -14.385 1.00 94.62 79 PHE A C 1
ATOM 565 O O . PHE A 1 79 ? -0.476 -4.634 -14.905 1.00 94.62 79 PHE A O 1
ATOM 572 N N . HIS A 1 80 ? -0.389 -6.499 -13.648 1.00 94.31 80 HIS A N 1
ATOM 573 C CA . HIS A 1 80 ? -1.821 -6.568 -13.367 1.00 94.31 80 HIS A CA 1
ATOM 574 C C . HIS A 1 80 ? -2.092 -6.209 -11.906 1.00 94.31 80 HIS A C 1
ATOM 576 O O . HIS A 1 80 ? -1.495 -6.787 -10.997 1.00 94.31 80 HIS A O 1
ATOM 582 N N . VAL A 1 81 ? -2.999 -5.259 -11.681 1.00 93.31 81 VAL A N 1
ATOM 583 C CA . VAL A 1 81 ? -3.441 -4.887 -10.334 1.00 93.31 81 VAL A CA 1
ATOM 584 C C . VAL A 1 81 ? -4.529 -5.863 -9.901 1.00 93.31 81 VAL A C 1
ATOM 586 O O . VAL A 1 81 ? -5.565 -5.962 -10.552 1.00 93.31 81 VAL A O 1
ATOM 589 N N . ASN A 1 82 ? -4.295 -6.578 -8.803 1.00 95.38 82 ASN A N 1
ATOM 590 C CA . ASN A 1 82 ? -5.303 -7.437 -8.192 1.00 95.38 82 ASN A CA 1
ATOM 591 C C . ASN A 1 82 ? -6.052 -6.643 -7.111 1.00 95.38 82 ASN A C 1
ATOM 593 O O . ASN 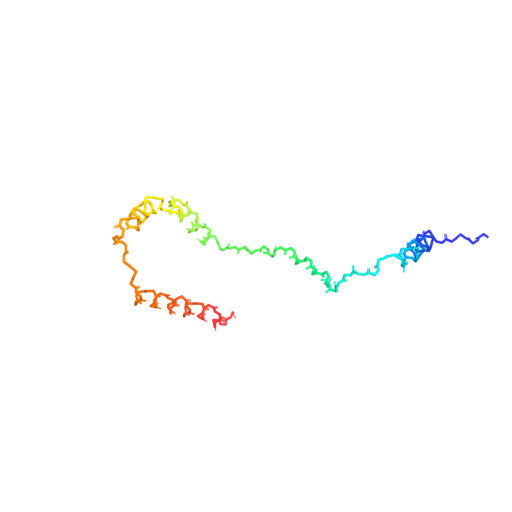A 1 82 ? -5.466 -6.296 -6.087 1.00 95.38 82 ASN A O 1
ATOM 597 N N . ALA A 1 83 ? -7.327 -6.339 -7.361 1.00 96.56 83 ALA A N 1
ATOM 598 C CA . ALA A 1 83 ? -8.153 -5.539 -6.459 1.00 96.56 83 ALA A CA 1
ATOM 599 C C . ALA A 1 83 ? -8.428 -6.240 -5.120 1.00 96.56 83 ALA A C 1
ATOM 601 O O . ALA A 1 83 ? -8.410 -5.576 -4.086 1.00 96.56 83 ALA A O 1
ATOM 602 N N . ASP A 1 84 ? -8.602 -7.562 -5.129 1.00 96.81 84 ASP A N 1
ATOM 603 C CA . ASP A 1 84 ? -8.871 -8.347 -3.920 1.00 96.81 84 ASP A CA 1
ATOM 604 C C . ASP A 1 84 ? -7.672 -8.284 -2.968 1.00 96.81 84 ASP A C 1
ATOM 606 O O . ASP A 1 84 ? -7.812 -7.957 -1.793 1.00 96.81 84 ASP A O 1
ATOM 610 N N . VAL A 1 85 ? -6.457 -8.451 -3.506 1.00 96.94 85 VAL A N 1
ATOM 611 C CA . VAL A 1 85 ? -5.212 -8.341 -2.724 1.00 96.94 85 VAL A CA 1
ATOM 612 C C . VAL A 1 85 ? -5.037 -6.940 -2.133 1.00 96.94 85 VAL A C 1
ATOM 614 O O . VAL A 1 85 ? -4.534 -6.794 -1.017 1.00 96.94 85 VAL A O 1
ATOM 617 N N . VAL A 1 86 ? -5.421 -5.896 -2.873 1.00 96.06 86 VAL A N 1
ATOM 618 C CA . VAL A 1 86 ? -5.367 -4.517 -2.367 1.00 96.06 86 VAL A CA 1
ATOM 619 C C . VAL A 1 86 ? -6.360 -4.336 -1.222 1.00 96.06 86 VAL A C 1
ATOM 621 O O . VAL A 1 86 ? -5.982 -3.796 -0.185 1.00 96.06 86 VAL A O 1
ATOM 624 N N . ALA A 1 87 ? -7.594 -4.816 -1.382 1.00 97.94 87 ALA A N 1
ATOM 625 C CA . ALA A 1 87 ? -8.628 -4.719 -0.358 1.00 97.94 87 ALA A CA 1
ATOM 626 C C . ALA A 1 87 ? -8.220 -5.446 0.931 1.00 97.94 87 ALA A C 1
ATOM 628 O O . ALA A 1 87 ? -8.256 -4.843 2.004 1.00 97.94 87 ALA A O 1
ATOM 629 N N . ASP A 1 88 ? -7.747 -6.688 0.822 1.00 97.31 88 ASP A N 1
ATOM 630 C CA . ASP A 1 88 ? -7.281 -7.476 1.965 1.00 97.31 88 ASP A CA 1
ATOM 631 C C . ASP A 1 88 ? -6.167 -6.752 2.724 1.00 97.31 88 ASP A C 1
ATOM 633 O O . ASP A 1 88 ? -6.170 -6.687 3.955 1.00 97.31 88 ASP A O 1
ATOM 637 N N . LYS A 1 89 ? -5.227 -6.148 1.989 1.00 96.81 89 LYS A N 1
ATOM 638 C CA . LYS A 1 89 ? -4.118 -5.418 2.596 1.00 96.81 89 LYS A CA 1
ATOM 639 C C . LYS A 1 89 ? -4.562 -4.122 3.271 1.00 96.81 89 LYS A C 1
ATOM 641 O O . LYS A 1 89 ? -4.104 -3.839 4.372 1.00 96.81 89 LYS A O 1
ATOM 646 N N . MET A 1 90 ? -5.483 -3.373 2.663 1.00 97.00 90 MET A N 1
ATOM 647 C CA . MET A 1 90 ? -6.061 -2.173 3.278 1.00 97.00 90 MET A CA 1
ATOM 648 C C . MET A 1 90 ? -6.816 -2.503 4.570 1.00 97.00 90 MET A C 1
ATOM 650 O O . MET A 1 90 ? -6.691 -1.781 5.557 1.00 97.00 90 MET A O 1
ATOM 654 N N . ILE A 1 91 ? -7.583 -3.598 4.581 1.00 97.38 91 ILE A N 1
ATOM 655 C CA . ILE A 1 91 ? -8.309 -4.057 5.772 1.00 97.38 91 ILE A CA 1
ATOM 656 C C . ILE A 1 91 ? -7.325 -4.485 6.862 1.00 97.38 91 ILE A C 1
ATOM 658 O O . ILE A 1 91 ? -7.500 -4.100 8.018 1.00 97.38 91 ILE A O 1
ATOM 662 N N . ALA A 1 92 ? -6.280 -5.236 6.505 1.00 97.44 92 ALA A N 1
ATOM 663 C CA . ALA A 1 92 ? -5.253 -5.663 7.450 1.00 97.44 92 ALA A CA 1
ATOM 664 C C . ALA A 1 92 ? -4.528 -4.468 8.092 1.00 97.44 92 ALA A C 1
ATOM 666 O O . ALA A 1 92 ? -4.402 -4.420 9.313 1.00 97.44 92 ALA A O 1
ATOM 667 N N . GLU A 1 93 ? -4.120 -3.474 7.297 1.00 96.56 93 GLU A N 1
ATOM 668 C CA . GLU A 1 93 ? -3.463 -2.259 7.802 1.00 96.56 93 GLU A CA 1
ATOM 669 C C . GLU A 1 93 ? -4.399 -1.427 8.695 1.00 96.56 93 GLU A C 1
ATOM 671 O O . GLU A 1 93 ? -3.981 -0.909 9.733 1.00 96.56 93 GLU A O 1
ATOM 676 N N . ALA A 1 94 ? -5.687 -1.332 8.346 1.00 96.38 94 ALA A N 1
ATOM 677 C CA . ALA A 1 94 ? -6.679 -0.664 9.185 1.00 96.38 94 ALA A CA 1
ATOM 678 C C . ALA A 1 94 ? -6.896 -1.399 10.519 1.00 96.38 94 ALA A C 1
ATOM 680 O O . ALA A 1 94 ? -6.996 -0.756 11.565 1.00 96.38 94 ALA A O 1
ATOM 681 N N . ALA A 1 95 ? -6.947 -2.732 10.499 1.00 96.00 95 ALA A N 1
ATOM 682 C CA . ALA A 1 95 ? -7.079 -3.545 11.703 1.00 96.00 95 ALA A CA 1
ATOM 683 C C . ALA A 1 95 ? -5.857 -3.397 12.624 1.00 96.00 95 ALA A C 1
ATOM 685 O O . ALA A 1 95 ? -6.035 -3.176 13.820 1.00 96.00 95 ALA A O 1
ATOM 686 N N . GLU A 1 96 ? -4.639 -3.431 12.073 1.00 95.25 96 GLU A N 1
ATOM 687 C CA . GLU A 1 96 ? -3.401 -3.196 12.826 1.00 95.25 96 GLU A CA 1
ATOM 688 C C . GLU A 1 96 ? -3.402 -1.799 13.464 1.00 95.25 96 GLU A C 1
ATOM 690 O O . GLU A 1 96 ? -3.139 -1.652 14.659 1.00 95.25 96 GLU A O 1
ATOM 695 N N . LEU A 1 97 ? -3.783 -0.762 12.709 1.00 95.88 97 LEU A N 1
ATOM 696 C CA . LEU A 1 97 ? -3.890 0.592 13.248 1.00 95.88 97 LEU A CA 1
ATOM 697 C C . LEU A 1 97 ? -4.878 0.651 14.423 1.00 95.88 97 LEU A C 1
ATOM 699 O O . LEU A 1 97 ? -4.560 1.218 15.468 1.00 95.88 97 LEU A O 1
ATOM 703 N N . LEU A 1 98 ? -6.052 0.032 14.296 1.00 95.62 98 LEU A N 1
ATOM 704 C CA . LEU A 1 98 ? -7.036 -0.027 15.378 1.00 95.62 98 LEU A CA 1
ATOM 705 C C . LEU A 1 98 ? -6.533 -0.822 16.589 1.00 95.62 98 LEU A C 1
ATOM 707 O O . LEU A 1 98 ? -6.793 -0.424 17.724 1.00 95.62 98 LEU A O 1
ATOM 711 N N . GLU A 1 99 ? -5.787 -1.905 16.386 1.00 94.25 99 GLU A N 1
ATOM 712 C CA . GLU A 1 99 ? -5.158 -2.666 17.469 1.00 94.25 99 GLU A CA 1
ATOM 713 C C . GLU A 1 99 ? -4.156 -1.798 18.242 1.00 94.25 99 GLU A C 1
ATOM 715 O O . GLU A 1 99 ? -4.206 -1.728 19.472 1.00 94.25 99 GLU A O 1
ATOM 720 N N . THR A 1 100 ? -3.297 -1.056 17.535 1.00 93.81 100 THR A N 1
ATOM 721 C CA . THR A 1 100 ? -2.324 -0.160 18.182 1.00 93.81 100 THR A CA 1
ATOM 722 C C . THR A 1 100 ? -2.989 0.964 18.978 1.00 93.81 100 THR A C 1
ATOM 724 O O . THR A 1 100 ? -2.466 1.363 20.018 1.00 93.81 100 THR A O 1
ATOM 727 N N . LEU A 1 101 ? -4.144 1.461 18.519 1.00 91.75 101 LEU A N 1
ATOM 728 C CA . LEU A 1 101 ? -4.902 2.528 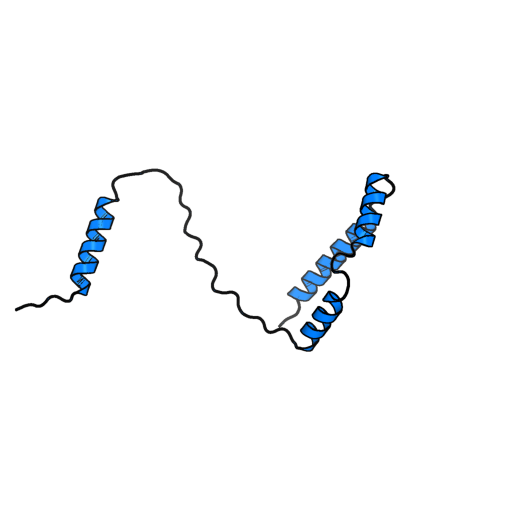19.179 1.00 91.75 101 LEU A CA 1
ATOM 729 C C . LEU A 1 101 ? -5.767 2.024 20.340 1.00 91.75 101 LEU A C 1
ATOM 731 O O . LEU A 1 101 ? -5.972 2.751 21.309 1.00 91.75 101 LEU A O 1
ATOM 735 N N . SER A 1 102 ? -6.296 0.804 20.237 1.00 91.31 102 SER A N 1
ATOM 736 C CA . SER A 1 102 ? -7.184 0.216 21.245 1.00 91.31 102 SER A CA 1
ATOM 737 C C . SER A 1 102 ? -6.438 -0.432 22.404 1.00 91.31 102 SER A C 1
ATOM 739 O O . SER A 1 102 ? -7.040 -0.657 23.454 1.00 91.31 102 SER A O 1
ATOM 741 N N . ARG A 1 103 ? -5.136 -0.707 22.255 1.00 83.81 103 ARG A N 1
ATOM 742 C CA . ARG A 1 103 ? -4.313 -1.248 23.336 1.00 83.81 103 ARG A CA 1
ATOM 743 C C . ARG A 1 103 ? -4.208 -0.216 24.471 1.00 83.81 103 ARG A C 1
ATOM 745 O O . ARG A 1 103 ? -3.583 0.829 24.269 1.00 83.81 103 ARG A O 1
ATOM 752 N N . PRO A 1 104 ? -4.796 -0.471 25.659 1.00 69.25 104 PRO A N 1
ATOM 753 C CA . PRO A 1 104 ? -4.622 0.426 26.792 1.00 69.25 104 PRO A CA 1
ATOM 754 C C . PRO A 1 104 ? -3.133 0.465 27.151 1.00 69.25 104 PRO A C 1
ATOM 756 O O . PRO A 1 104 ? -2.472 -0.577 27.174 1.00 69.25 104 PRO A O 1
ATOM 759 N N . ARG A 1 105 ? -2.612 1.679 27.345 1.00 54.38 105 ARG A N 1
ATOM 760 C CA . ARG A 1 105 ? -1.223 1.907 27.754 1.00 54.38 105 ARG A CA 1
ATOM 761 C C . ARG A 1 105 ? -0.957 1.398 29.162 1.00 54.38 105 ARG A C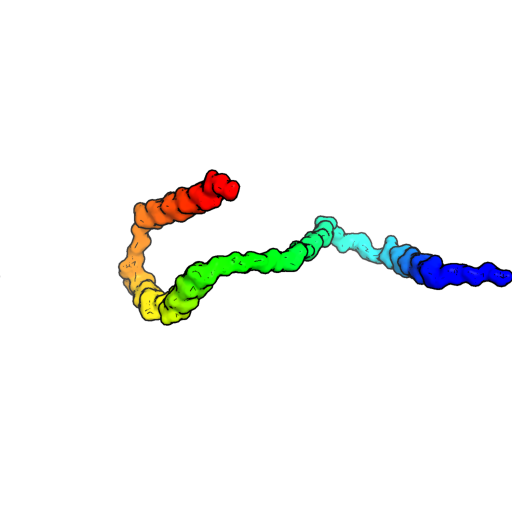 1
ATOM 763 O O . ARG A 1 105 ? -1.838 1.599 30.025 1.00 54.38 105 ARG A O 1
#

Secondary structure (DSSP, 8-state):
-----HHHHHHHHHHHHHHHTTTS----------PPPP--------HHHHHHHHHHHTS-TT-HHHHHHHHHHHHTT-----HHHHHHHHHHHHHHHHHHHHS--